Protein AF-A0A1F8QTH5-F1 (afdb_monomer)

Solvent-accessible surface area (backbone atoms only — not comparable to full-atom values): 3739 Å² total; per-residue (Å²): 116,59,83,58,50,52,59,50,49,50,53,54,32,52,51,54,44,52,51,50,55,49,52,35,52,51,22,56,74,72,73,44,80,52,83,74,63,96,66,55,52,66,60,55,36,50,53,53,48,50,52,50,50,52,51,44,48,51,48,58,63,68,74,72,110

Foldseek 3Di:
DLVVVLVVLVVVLVVLQVVLVVQQVVCVVVVHHRPDPPDRSVVVSVVSNVVSVVVVVCCCVPVVD

Radius of gyration: 16.55 Å; Cα contacts (8 Å, |Δi|>4): 32; chains: 1; bounding box: 40×16×45 Å

pLDDT: mean 74.95, std 7.92, range [47.5, 86.25]

Mean predicted aligned error: 9.41 Å

Secondary structure (DSSP, 8-state):
-HHHHHHHHHHHHHHHHHHHHHHHHHHHHHTPPP---SS-HHHHHHHHHHHHHHHHHHHHHHS--

Structure (mmCIF, N/CA/C/O backbone):
data_AF-A0A1F8QTH5-F1
#
_entry.id   AF-A0A1F8QTH5-F1
#
loop_
_atom_site.group_PDB
_atom_site.id
_atom_site.type_symbol
_atom_site.label_atom_id
_atom_site.label_alt_id
_atom_site.label_comp_id
_atom_site.label_asym_id
_atom_site.label_entity_id
_atom_site.label_seq_id
_atom_site.pdbx_PDB_ins_code
_atom_site.Cartn_x
_atom_site.Cartn_y
_atom_site.Cart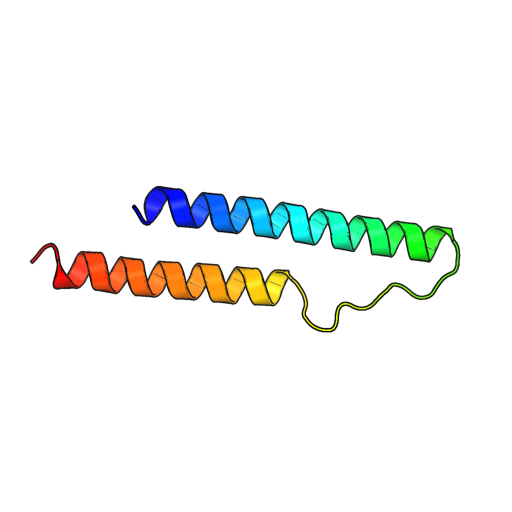n_z
_atom_site.occupa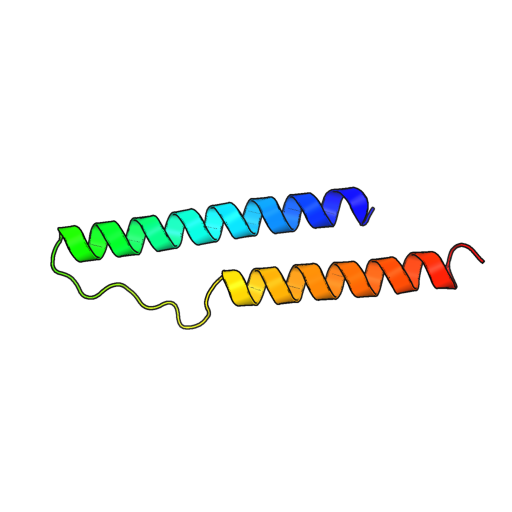ncy
_atom_site.B_iso_or_equiv
_atom_site.auth_seq_id
_atom_site.auth_comp_id
_atom_site.auth_asym_id
_atom_site.auth_atom_id
_atom_site.pdbx_PDB_model_num
ATOM 1 N N . MET A 1 1 ? 10.360 9.211 -13.567 1.00 60.16 1 MET A N 1
ATOM 2 C CA . MET A 1 1 ? 8.914 9.278 -13.232 1.00 60.16 1 MET A CA 1
ATOM 3 C C . MET A 1 1 ? 8.542 8.357 -12.066 1.00 60.16 1 MET A C 1
ATOM 5 O O . MET A 1 1 ? 7.863 8.808 -11.154 1.00 60.16 1 MET A O 1
ATOM 9 N N . PHE A 1 2 ? 9.049 7.120 -12.009 1.00 62.72 2 PHE A N 1
ATOM 10 C CA . PHE A 1 2 ? 8.798 6.185 -10.897 1.00 62.72 2 PHE A CA 1
ATOM 11 C C . PHE A 1 2 ? 9.319 6.647 -9.521 1.00 62.72 2 PHE A C 1
ATOM 13 O O . PHE A 1 2 ? 8.671 6.391 -8.509 1.00 62.72 2 PHE A O 1
ATOM 20 N N . CYS A 1 3 ? 10.414 7.416 -9.478 1.00 67.12 3 CYS A N 1
ATOM 21 C CA . CYS A 1 3 ? 11.005 7.922 -8.230 1.00 67.12 3 CYS A CA 1
ATOM 22 C C . CYS A 1 3 ? 10.073 8.824 -7.399 1.00 67.12 3 CYS A C 1
ATOM 24 O O . CYS A 1 3 ? 10.249 8.909 -6.191 1.00 67.12 3 CYS A O 1
ATOM 26 N N . ALA A 1 4 ? 9.089 9.483 -8.024 1.00 69.62 4 ALA A N 1
ATOM 27 C CA . ALA A 1 4 ? 8.072 10.275 -7.321 1.00 69.62 4 ALA A CA 1
ATOM 28 C C . ALA A 1 4 ? 6.777 9.479 -7.074 1.00 69.62 4 ALA A C 1
ATOM 30 O O . ALA A 1 4 ? 6.085 9.708 -6.083 1.00 69.62 4 ALA A O 1
ATOM 31 N N . ALA A 1 5 ? 6.475 8.504 -7.938 1.00 69.69 5 ALA A N 1
ATOM 32 C CA . ALA A 1 5 ? 5.281 7.671 -7.830 1.00 69.69 5 ALA A CA 1
ATOM 33 C C . ALA A 1 5 ? 5.329 6.717 -6.625 1.00 69.69 5 ALA A C 1
ATOM 35 O O . ALA A 1 5 ? 4.312 6.522 -5.964 1.00 69.69 5 ALA A O 1
ATOM 36 N N . ILE A 1 6 ? 6.502 6.158 -6.303 1.00 71.69 6 ILE A N 1
ATOM 37 C CA . ILE A 1 6 ? 6.662 5.238 -5.165 1.00 71.69 6 ILE A CA 1
ATOM 38 C C . ILE A 1 6 ? 6.432 5.966 -3.821 1.00 71.69 6 ILE A C 1
ATOM 40 O O . ILE A 1 6 ? 5.582 5.508 -3.054 1.00 71.69 6 ILE A O 1
ATOM 44 N N . PRO A 1 7 ? 7.078 7.121 -3.529 1.00 73.56 7 PRO A N 1
ATOM 45 C CA . PRO A 1 7 ? 6.782 7.896 -2.321 1.00 73.56 7 PRO A CA 1
ATOM 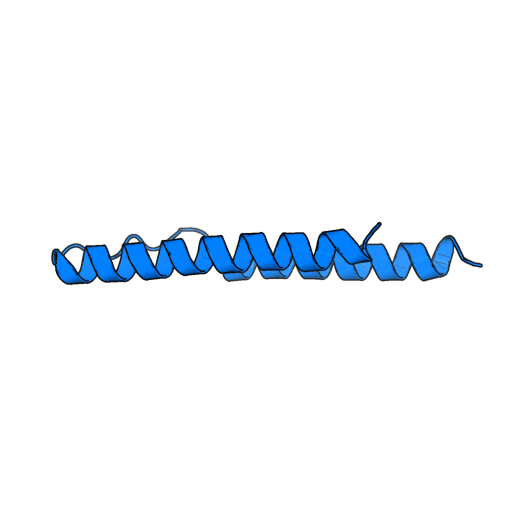46 C C . PRO A 1 7 ? 5.328 8.370 -2.244 1.00 73.56 7 PRO A C 1
ATOM 48 O O . PRO A 1 7 ? 4.733 8.327 -1.170 1.00 73.56 7 PRO A O 1
ATOM 51 N N . ALA A 1 8 ? 4.733 8.782 -3.369 1.00 77.31 8 ALA A N 1
ATOM 52 C CA . ALA A 1 8 ? 3.338 9.216 -3.408 1.00 77.31 8 ALA A CA 1
ATOM 53 C C . ALA A 1 8 ? 2.366 8.072 -3.072 1.00 77.31 8 ALA A C 1
ATOM 55 O O . ALA A 1 8 ? 1.467 8.250 -2.251 1.00 77.31 8 ALA A O 1
ATOM 56 N N . ALA A 1 9 ? 2.571 6.881 -3.645 1.00 75.94 9 ALA A N 1
ATOM 57 C CA . ALA A 1 9 ? 1.762 5.701 -3.343 1.00 75.94 9 ALA A CA 1
ATOM 58 C C . ALA A 1 9 ? 1.885 5.285 -1.869 1.00 75.94 9 ALA A C 1
ATOM 60 O O . ALA A 1 9 ? 0.880 4.973 -1.228 1.00 75.94 9 ALA A O 1
ATOM 61 N N . LEU A 1 10 ? 3.096 5.347 -1.306 1.00 78.38 10 LEU A N 1
ATOM 62 C CA . LEU A 1 10 ? 3.319 5.101 0.119 1.00 78.38 10 LEU A CA 1
ATOM 63 C C . LEU A 1 10 ? 2.610 6.138 0.996 1.00 78.38 10 LEU A C 1
ATOM 65 O O . LEU A 1 10 ? 1.925 5.755 1.940 1.00 78.38 10 LEU A O 1
ATOM 69 N N . ALA A 1 11 ? 2.709 7.430 0.677 1.00 83.56 11 ALA A N 1
ATOM 70 C CA . ALA A 1 11 ? 2.051 8.489 1.440 1.00 83.56 11 ALA A CA 1
ATOM 71 C C . ALA A 1 11 ? 0.522 8.312 1.472 1.00 83.56 11 ALA A C 1
ATOM 73 O O . ALA A 1 11 ? -0.100 8.424 2.531 1.00 83.56 11 ALA A O 1
ATOM 74 N N . VAL A 1 12 ? -0.083 7.970 0.330 1.00 83.69 12 VAL A N 1
ATOM 75 C CA . VAL A 1 12 ? -1.521 7.676 0.233 1.00 83.69 12 VAL A CA 1
ATOM 76 C C . VAL A 1 12 ? -1.885 6.428 1.042 1.00 83.69 12 VAL A C 1
ATOM 78 O O . VAL A 1 12 ? -2.852 6.458 1.803 1.00 83.69 12 VAL A O 1
ATOM 81 N N . GLY A 1 13 ? -1.099 5.355 0.936 1.00 77.38 13 GLY A N 1
ATOM 82 C CA . GLY A 1 13 ? -1.337 4.112 1.670 1.00 77.38 13 GLY A CA 1
ATOM 83 C C . GLY A 1 13 ? -1.227 4.264 3.188 1.00 77.38 13 GLY A C 1
ATOM 84 O O . GLY A 1 13 ? -2.080 3.763 3.922 1.00 77.38 13 GLY A O 1
ATOM 85 N N . VAL A 1 14 ? -0.234 5.019 3.669 1.00 82.75 14 VAL A N 1
ATOM 86 C CA . VAL A 1 14 ? -0.057 5.319 5.100 1.00 82.75 14 VAL A CA 1
ATOM 87 C C . VAL A 1 14 ? -1.233 6.138 5.630 1.00 82.75 14 VAL A C 1
ATOM 89 O O . VAL A 1 14 ? -1.759 5.829 6.698 1.00 82.75 14 VAL A O 1
ATOM 92 N N . ASN A 1 15 ? -1.703 7.135 4.877 1.00 84.56 15 ASN A N 1
ATOM 93 C CA . ASN A 1 15 ? -2.848 7.949 5.284 1.00 84.56 15 ASN A CA 1
ATOM 94 C C . ASN A 1 15 ? -4.159 7.136 5.291 1.00 84.56 15 ASN A C 1
ATOM 96 O O . ASN A 1 15 ? -4.960 7.237 6.222 1.00 84.56 15 ASN A O 1
ATOM 100 N N . ALA A 1 16 ? -4.357 6.263 4.298 1.00 80.81 16 ALA A N 1
ATOM 101 C CA . ALA A 1 16 ? -5.495 5.345 4.253 1.00 80.81 16 ALA A CA 1
ATOM 102 C C . ALA A 1 16 ? -5.487 4.359 5.434 1.00 80.81 16 ALA A C 1
ATOM 104 O O . ALA A 1 16 ? -6.525 4.122 6.052 1.00 80.81 16 ALA A O 1
ATOM 105 N N . GLN A 1 17 ? -4.316 3.831 5.796 1.00 80.00 17 GLN A N 1
ATOM 106 C CA . GLN A 1 17 ? -4.158 2.971 6.966 1.00 80.00 17 GLN A CA 1
ATOM 107 C C . GLN A 1 17 ? -4.407 3.730 8.277 1.00 80.00 17 GLN A C 1
ATOM 109 O O . GLN A 1 17 ? -5.057 3.196 9.174 1.00 80.00 17 GLN A O 1
ATOM 114 N N . ALA A 1 18 ? -3.920 4.968 8.399 1.00 81.56 18 ALA A N 1
ATOM 115 C CA . ALA A 1 18 ? -4.155 5.802 9.575 1.00 81.56 18 ALA A CA 1
ATOM 116 C C . ALA A 1 18 ? -5.651 6.090 9.768 1.00 81.56 18 ALA A C 1
ATOM 118 O O . ALA A 1 18 ? -6.148 6.004 10.889 1.00 81.56 18 ALA A O 1
ATOM 119 N N . ARG A 1 19 ? -6.378 6.360 8.675 1.00 79.88 19 ARG A N 1
ATOM 120 C CA . ARG A 1 19 ? -7.837 6.521 8.694 1.00 79.88 19 ARG A CA 1
ATOM 121 C C . ARG A 1 19 ? -8.551 5.260 9.159 1.00 79.88 19 ARG A C 1
ATOM 123 O O . ARG A 1 19 ? -9.405 5.368 10.025 1.00 79.88 19 ARG A O 1
ATOM 130 N N . GLN A 1 20 ? -8.176 4.089 8.648 1.00 76.25 20 GLN A N 1
ATOM 131 C CA . GLN A 1 20 ? -8.787 2.838 9.102 1.00 76.25 20 GLN A CA 1
ATOM 132 C C . GLN A 1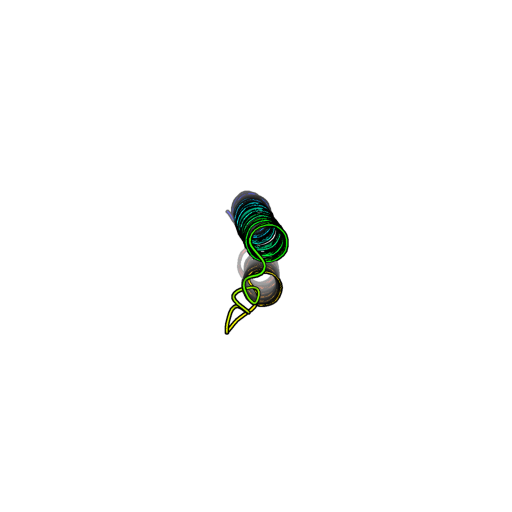 20 ? -8.548 2.563 10.580 1.00 76.25 20 GLN A 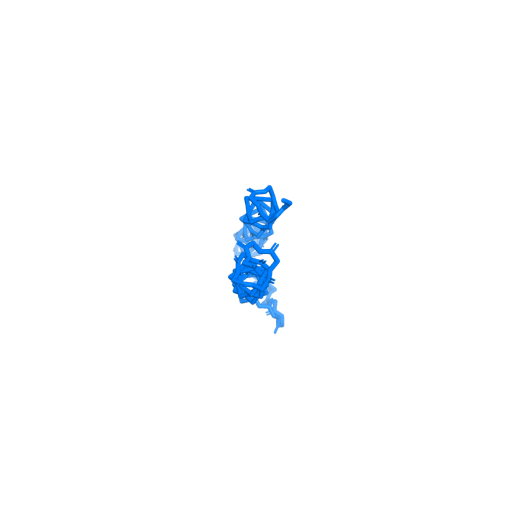C 1
ATOM 134 O O . GLN A 1 20 ? -9.503 2.308 11.297 1.00 76.25 20 GLN A O 1
ATOM 139 N N . ASN A 1 21 ? -7.310 2.713 11.051 1.00 80.31 21 ASN A N 1
ATOM 140 C CA . ASN A 1 21 ? -6.989 2.527 12.466 1.00 80.31 21 ASN A CA 1
ATOM 141 C C . ASN A 1 21 ? -7.746 3.530 13.357 1.00 80.31 21 ASN A C 1
ATOM 143 O O . ASN A 1 21 ? -8.130 3.216 14.478 1.00 80.31 21 ASN A O 1
ATOM 147 N N . ARG A 1 22 ? -7.979 4.756 12.868 1.00 79.81 22 ARG A N 1
ATOM 148 C CA . ARG A 1 22 ? -8.777 5.746 13.597 1.00 79.81 22 ARG A CA 1
ATOM 149 C C . ARG A 1 22 ? -10.248 5.340 13.665 1.00 79.81 22 ARG A C 1
ATOM 151 O O . ARG A 1 22 ? -10.817 5.393 14.745 1.00 79.81 22 ARG A O 1
ATOM 158 N N . SER A 1 23 ? -10.821 4.883 12.555 1.00 77.12 23 SER A N 1
ATOM 159 C CA . SER A 1 23 ? -12.202 4.395 12.506 1.00 77.12 23 SER A CA 1
ATOM 160 C C . SER A 1 23 ? -12.415 3.123 13.330 1.00 77.12 23 SER A C 1
ATOM 162 O O . SER A 1 23 ? -13.463 2.980 13.944 1.00 77.12 23 SER A O 1
ATOM 164 N N . GLU A 1 24 ? -11.426 2.226 13.395 1.00 79.50 24 GLU A N 1
ATOM 165 C CA . GLU A 1 24 ? -11.452 1.058 14.286 1.00 79.50 24 GLU A CA 1
ATOM 166 C C . GLU A 1 24 ? -11.473 1.490 15.755 1.00 79.50 24 GLU A C 1
ATOM 168 O O . GLU A 1 24 ? -12.332 1.040 16.504 1.00 79.50 24 GLU A O 1
ATOM 173 N N . LYS A 1 25 ? -10.603 2.430 16.151 1.00 78.38 25 LYS A N 1
ATOM 174 C CA . LYS A 1 25 ? -10.583 2.977 17.519 1.00 78.38 25 LYS A CA 1
ATOM 175 C C . LYS A 1 25 ? -11.850 3.744 17.884 1.00 78.38 25 LYS A C 1
ATOM 177 O O . LYS A 1 25 ? -12.267 3.707 19.035 1.00 78.38 25 LYS A O 1
ATO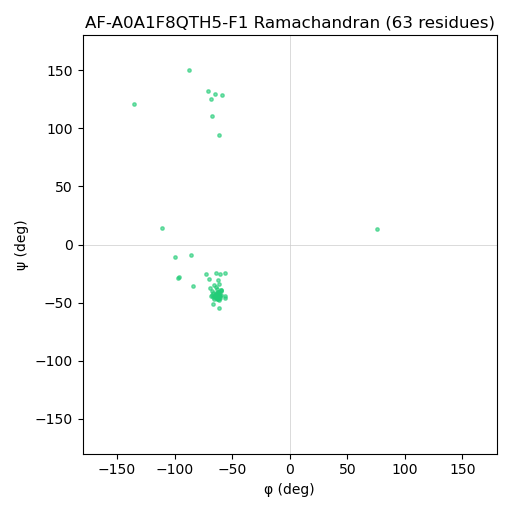M 182 N N . GLU A 1 26 ? -12.433 4.466 16.930 1.00 79.25 26 GLU A N 1
ATOM 183 C CA . GLU A 1 26 ? -13.709 5.161 17.110 1.00 79.25 26 GLU A CA 1
ATOM 184 C C . GLU A 1 26 ? -14.848 4.145 17.294 1.00 79.25 26 GLU A C 1
ATOM 186 O O . GLU A 1 26 ? -15.612 4.277 18.244 1.00 79.25 26 GLU A O 1
ATOM 191 N N . ALA A 1 27 ? -14.912 3.085 16.482 1.00 72.31 27 ALA A N 1
ATOM 192 C CA . ALA A 1 27 ? -15.884 2.003 16.662 1.00 72.31 27 ALA A CA 1
ATOM 193 C C . ALA A 1 27 ? -15.723 1.299 18.023 1.00 72.31 27 ALA A C 1
ATOM 195 O O . ALA A 1 27 ? -16.703 1.139 18.747 1.00 72.31 27 ALA A O 1
ATOM 196 N N . GLU A 1 28 ? -14.486 0.996 18.432 1.00 76.38 28 GLU 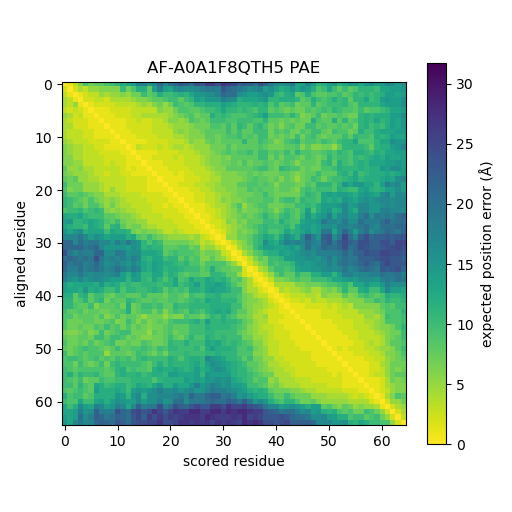A N 1
ATOM 197 C CA . GLU A 1 28 ? -14.180 0.420 19.751 1.00 76.38 28 GLU A CA 1
ATOM 198 C C . GLU A 1 28 ? -14.623 1.333 20.906 1.00 76.38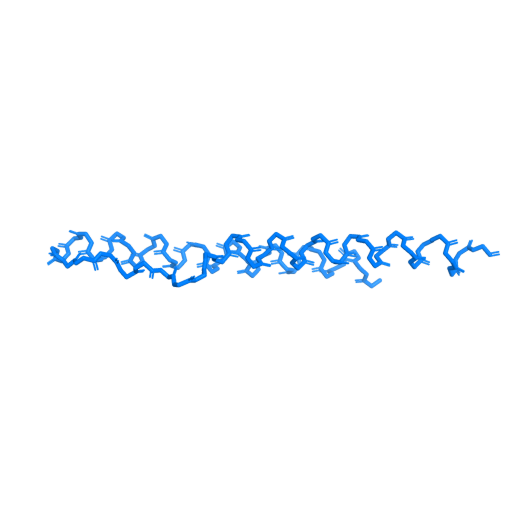 28 GLU A C 1
ATOM 200 O O . GLU A 1 28 ? -15.174 0.857 21.896 1.00 76.38 28 GLU A O 1
ATOM 205 N N . ALA A 1 29 ? -14.430 2.651 20.776 1.00 78.19 29 ALA A N 1
ATOM 206 C CA . ALA A 1 29 ? -14.845 3.628 21.784 1.00 78.19 29 ALA A CA 1
ATOM 207 C C . ALA A 1 29 ? -16.372 3.788 21.877 1.00 78.19 29 ALA A C 1
ATOM 209 O O . ALA A 1 29 ? -16.892 4.099 22.948 1.00 78.19 29 ALA A O 1
ATOM 210 N N . HIS A 1 30 ? -17.084 3.574 20.769 1.00 78.69 30 HIS A N 1
ATOM 211 C CA . HIS A 1 30 ? -18.545 3.601 20.708 1.00 78.69 30 HIS A CA 1
ATOM 212 C C . HIS A 1 30 ? -19.197 2.255 21.079 1.00 78.69 30 HIS A C 1
ATOM 214 O O . HIS A 1 30 ? -20.409 2.211 21.285 1.00 78.69 30 HIS A O 1
ATOM 220 N N . GLY A 1 31 ? -18.410 1.183 21.234 1.00 73.75 31 GLY A N 1
ATOM 221 C CA . GLY A 1 31 ? -18.910 -0.173 21.486 1.00 73.75 31 GLY A CA 1
ATOM 222 C C . GLY A 1 31 ? -19.503 -0.853 20.246 1.00 73.75 31 GLY A C 1
ATOM 223 O O . GLY A 1 31 ? -20.169 -1.878 20.377 1.00 73.75 31 GLY A O 1
ATOM 224 N N . ASP A 1 32 ? -19.266 -0.289 19.061 1.00 71.62 32 ASP A N 1
ATOM 225 C CA . ASP A 1 32 ? -19.671 -0.837 17.769 1.00 71.62 32 ASP A CA 1
ATOM 226 C C . ASP A 1 32 ? -18.607 -1.804 17.230 1.00 71.62 32 ASP A C 1
ATOM 228 O O . ASP A 1 32 ? -17.408 -1.663 17.485 1.00 71.62 32 ASP A O 1
ATOM 232 N N . GLU A 1 33 ? -19.032 -2.799 16.448 1.00 63.44 33 GLU A N 1
ATOM 233 C CA . GLU A 1 33 ? -18.087 -3.732 15.836 1.00 63.44 33 GLU A CA 1
ATOM 234 C C . GLU A 1 33 ? -17.256 -2.997 14.764 1.00 63.44 33 GLU A C 1
ATOM 236 O O . GLU A 1 33 ? -17.829 -2.370 13.864 1.00 63.44 33 GLU A O 1
ATOM 241 N N . PRO A 1 34 ? -15.909 -3.035 14.830 1.00 64.31 34 PRO A N 1
ATOM 242 C CA . PRO A 1 34 ? -15.070 -2.301 13.896 1.00 64.31 34 PRO A CA 1
ATOM 243 C C . PRO A 1 34 ? -15.359 -2.747 12.466 1.00 64.31 34 PRO A C 1
ATOM 245 O O . PRO A 1 34 ? -15.342 -3.941 12.151 1.00 64.31 34 PRO A O 1
ATOM 248 N N . ALA A 1 35 ? -15.611 -1.773 11.589 1.00 65.88 35 ALA A N 1
ATOM 249 C CA . ALA A 1 35 ? -15.893 -2.016 10.183 1.00 65.88 35 ALA A CA 1
ATOM 250 C C . ALA A 1 35 ? -14.683 -2.689 9.524 1.00 65.88 35 ALA A C 1
ATOM 252 O O . ALA A 1 35 ? -13.749 -2.018 9.087 1.00 65.88 35 ALA A O 1
ATOM 253 N N . ARG A 1 36 ? -14.694 -4.025 9.451 1.00 66.38 36 ARG A N 1
ATOM 254 C CA . ARG A 1 36 ? -13.623 -4.796 8.818 1.00 66.38 36 ARG A CA 1
ATOM 255 C C . ARG A 1 36 ? -13.646 -4.502 7.322 1.00 66.38 36 ARG A C 1
ATOM 257 O O . ARG A 1 36 ? -14.584 -4.910 6.630 1.00 66.38 36 ARG A O 1
ATOM 264 N N . PRO A 1 37 ? -12.642 -3.796 6.785 1.00 64.12 37 PRO A N 1
ATOM 265 C CA . PRO A 1 37 ? -12.620 -3.491 5.370 1.00 64.12 37 PRO A CA 1
ATOM 266 C C . PRO A 1 37 ? -12.483 -4.800 4.590 1.00 64.12 37 PRO A C 1
ATOM 268 O O . PRO A 1 37 ? -11.585 -5.600 4.847 1.00 64.12 37 PRO A O 1
ATOM 271 N N . LYS A 1 38 ? -13.359 -5.006 3.599 1.00 68.69 38 LYS A N 1
ATOM 272 C CA . LYS A 1 38 ? -13.348 -6.199 2.732 1.00 68.69 38 LYS A CA 1
ATOM 273 C C . LYS A 1 38 ? -11.997 -6.407 2.034 1.00 68.69 38 LYS A C 1
ATOM 275 O O . LYS A 1 38 ? -11.654 -7.529 1.679 1.00 68.69 38 LYS A O 1
ATOM 280 N N . VAL A 1 39 ? -11.229 -5.327 1.863 1.00 67.88 39 VAL A N 1
ATOM 281 C CA . VAL A 1 39 ? -9.850 -5.357 1.375 1.00 67.88 39 VAL A CA 1
ATOM 282 C C . VAL A 1 39 ? -8.997 -4.433 2.249 1.00 67.88 39 VAL A C 1
ATOM 284 O O . VAL A 1 39 ? -9.291 -3.236 2.325 1.00 67.88 39 VAL A O 1
ATOM 287 N N . PRO A 1 40 ? -7.942 -4.935 2.913 1.00 73.31 40 PRO A N 1
ATOM 288 C CA . PRO A 1 40 ? -7.085 -4.083 3.716 1.00 73.31 40 PRO A CA 1
ATOM 289 C C . PRO A 1 40 ? -6.254 -3.169 2.795 1.00 73.31 40 PRO A C 1
ATOM 291 O O . PRO A 1 40 ? -5.613 -3.646 1.855 1.00 73.31 40 PRO A O 1
ATOM 294 N N . PRO A 1 41 ? -6.186 -1.858 3.068 1.00 74.44 41 PRO A N 1
ATOM 295 C CA . PRO A 1 41 ? -5.465 -0.881 2.266 1.00 74.44 41 PRO A CA 1
ATOM 296 C C . PRO A 1 41 ? -3.970 -1.171 2.277 1.00 74.44 41 PRO A C 1
ATOM 298 O O . PRO A 1 41 ? -3.301 -0.859 1.303 1.00 74.44 41 PRO A O 1
ATOM 301 N N . LYS A 1 42 ? -3.447 -1.854 3.306 1.00 73.12 42 LYS A N 1
ATOM 302 C CA . LYS A 1 42 ? -2.082 -2.395 3.301 1.00 73.12 42 LYS A CA 1
ATOM 303 C C . LYS A 1 42 ? -1.834 -3.328 2.117 1.00 73.12 42 LYS A C 1
ATOM 305 O O . LYS A 1 42 ? -0.817 -3.186 1.449 1.00 73.12 42 LYS A O 1
ATOM 310 N N . ALA A 1 43 ? -2.762 -4.247 1.837 1.00 76.38 43 ALA A N 1
ATOM 311 C CA . ALA A 1 43 ? -2.630 -5.178 0.719 1.00 76.38 43 ALA A CA 1
ATOM 312 C C . ALA A 1 43 ? -2.708 -4.441 -0.623 1.00 76.38 43 ALA A C 1
ATOM 314 O O . ALA A 1 43 ? -1.872 -4.667 -1.491 1.00 76.38 43 ALA A O 1
ATOM 315 N N . VAL A 1 44 ? -3.644 -3.497 -0.763 1.00 80.12 44 VAL A N 1
ATOM 316 C CA . VAL A 1 44 ? -3.763 -2.669 -1.976 1.00 80.12 44 VAL A CA 1
ATOM 317 C C . VAL A 1 44 ? -2.494 -1.845 -2.205 1.00 80.12 44 VAL A C 1
ATOM 319 O O . VAL A 1 44 ? -1.932 -1.85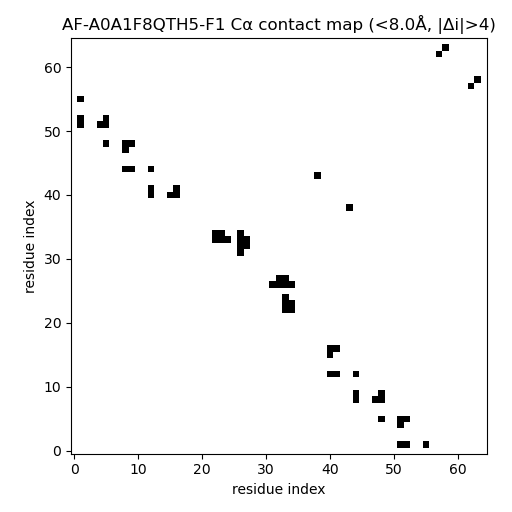9 -3.296 1.00 80.12 44 VAL A O 1
ATOM 322 N N . THR A 1 45 ? -1.999 -1.179 -1.162 1.00 76.94 45 THR A N 1
ATOM 323 C CA . THR A 1 45 ? -0.776 -0.370 -1.229 1.00 76.94 45 THR A CA 1
ATOM 324 C C . THR A 1 45 ? 0.428 -1.238 -1.593 1.00 76.94 45 THR A C 1
ATOM 326 O O . THR A 1 45 ? 1.211 -0.854 -2.454 1.00 76.94 45 THR A O 1
ATOM 329 N N . ALA A 1 46 ? 0.555 -2.433 -1.006 1.00 79.19 46 ALA A N 1
ATOM 330 C CA . ALA A 1 46 ? 1.637 -3.363 -1.322 1.00 79.19 46 ALA A CA 1
ATOM 331 C C . ALA A 1 46 ? 1.615 -3.807 -2.794 1.00 79.19 46 ALA A C 1
ATOM 333 O O . ALA A 1 46 ? 2.659 -3.793 -3.442 1.00 79.19 46 ALA A O 1
ATOM 334 N N . VAL A 1 47 ? 0.439 -4.133 -3.345 1.00 84.75 47 VAL A N 1
ATOM 335 C CA . VAL A 1 47 ? 0.287 -4.504 -4.763 1.00 84.75 47 VAL A CA 1
ATOM 336 C C . VAL A 1 47 ? 0.675 -3.346 -5.681 1.00 84.75 47 VAL A C 1
ATOM 338 O O . VAL A 1 47 ? 1.414 -3.546 -6.643 1.00 84.75 47 VAL A O 1
ATOM 341 N N . VAL A 1 48 ? 0.229 -2.126 -5.371 1.00 82.44 48 VAL A N 1
ATOM 342 C CA . VAL A 1 48 ? 0.557 -0.928 -6.160 1.00 82.44 48 VAL A CA 1
ATOM 343 C C . VAL A 1 48 ? 2.060 -0.643 -6.133 1.00 82.44 48 VAL A C 1
ATOM 345 O O . VAL A 1 48 ? 2.656 -0.406 -7.182 1.00 82.44 48 VAL A O 1
ATOM 348 N N . VAL A 1 49 ? 2.692 -0.709 -4.959 1.00 82.00 49 VAL A N 1
ATOM 349 C CA . VAL A 1 49 ? 4.140 -0.493 -4.810 1.00 82.00 49 VAL A CA 1
ATOM 350 C C . VAL A 1 49 ? 4.935 -1.577 -5.539 1.00 82.00 49 VAL A C 1
ATOM 352 O O . VAL A 1 49 ? 5.881 -1.251 -6.252 1.00 82.00 49 VAL A O 1
ATOM 355 N N . ALA A 1 50 ? 4.535 -2.846 -5.425 1.00 83.12 50 ALA A N 1
ATOM 356 C CA . ALA A 1 50 ? 5.179 -3.950 -6.134 1.00 83.12 50 ALA A CA 1
ATOM 357 C C . ALA A 1 50 ? 5.051 -3.801 -7.659 1.00 83.12 50 ALA A C 1
ATOM 359 O O . ALA A 1 50 ? 6.040 -3.944 -8.375 1.00 83.12 50 ALA A O 1
ATOM 360 N N . GLY A 1 51 ? 3.866 -3.437 -8.161 1.00 86.25 51 GLY A N 1
ATOM 361 C CA . GLY A 1 51 ? 3.646 -3.170 -9.583 1.00 86.25 51 GLY A CA 1
ATOM 362 C C . GLY A 1 51 ? 4.499 -2.009 -10.101 1.00 86.25 51 GLY A C 1
ATOM 363 O O . GLY A 1 51 ? 5.141 -2.134 -11.143 1.00 86.25 51 GLY A O 1
ATOM 364 N N . LEU A 1 52 ? 4.576 -0.907 -9.346 1.00 81.31 52 LEU A N 1
ATOM 365 C CA . LEU A 1 52 ? 5.438 0.235 -9.669 1.00 81.31 52 LEU A CA 1
ATOM 366 C C . LEU A 1 52 ? 6.925 -0.138 -9.656 1.00 81.31 52 LEU A C 1
ATOM 368 O O . LEU A 1 52 ? 7.667 0.329 -10.518 1.00 81.31 52 LEU A O 1
ATOM 372 N N . ALA A 1 53 ? 7.363 -0.983 -8.721 1.00 81.50 53 ALA A N 1
ATOM 373 C CA . ALA A 1 53 ? 8.742 -1.456 -8.655 1.00 81.50 53 ALA A CA 1
ATOM 374 C C . ALA A 1 53 ? 9.103 -2.326 -9.868 1.00 81.50 53 ALA A C 1
ATOM 376 O O . ALA A 1 53 ? 10.123 -2.079 -10.507 1.00 81.50 53 ALA A O 1
ATOM 377 N N . VAL A 1 54 ? 8.248 -3.284 -10.241 1.00 84.31 54 VAL A N 1
ATOM 378 C CA . VAL A 1 54 ? 8.461 -4.129 -11.430 1.00 84.31 54 VAL A CA 1
ATOM 379 C C . VAL A 1 54 ? 8.471 -3.283 -12.702 1.00 84.31 54 VAL A C 1
ATOM 381 O O . VAL A 1 54 ? 9.386 -3.412 -13.512 1.00 84.31 54 VAL A O 1
ATOM 384 N N . ALA A 1 55 ? 7.512 -2.366 -12.857 1.00 81.88 55 ALA A N 1
ATOM 385 C CA . ALA A 1 55 ? 7.475 -1.446 -13.991 1.00 81.88 55 ALA A CA 1
ATOM 386 C C . ALA A 1 55 ? 8.730 -0.561 -14.055 1.00 81.88 55 ALA A C 1
ATOM 388 O O . ALA A 1 55 ? 9.274 -0.351 -15.136 1.00 81.88 55 ALA A O 1
ATOM 389 N N . SER A 1 56 ? 9.226 -0.092 -12.906 1.00 78.38 56 SER A N 1
ATOM 390 C CA . SER A 1 56 ? 10.466 0.679 -12.818 1.00 78.38 56 SER A CA 1
ATOM 391 C C . SER A 1 56 ? 11.681 -0.140 -13.253 1.00 78.38 56 SER A C 1
ATOM 393 O O . SER A 1 56 ? 12.512 0.377 -13.993 1.00 78.38 56 SER A O 1
ATOM 395 N N . ILE A 1 57 ? 11.790 -1.402 -12.823 1.00 81.62 57 ILE A N 1
ATOM 396 C CA . ILE A 1 57 ? 12.881 -2.295 -13.237 1.00 81.62 57 ILE A CA 1
ATOM 397 C C . ILE A 1 57 ? 12.829 -2.484 -14.751 1.00 81.62 57 ILE A C 1
ATOM 399 O O . ILE A 1 57 ? 13.794 -2.152 -15.424 1.00 81.62 57 ILE A O 1
ATOM 403 N N . VAL A 1 58 ? 11.685 -2.904 -15.300 1.00 82.75 58 VAL A N 1
ATOM 404 C CA . VAL A 1 58 ? 11.523 -3.114 -16.749 1.00 82.75 58 VAL A CA 1
ATOM 405 C C . VAL A 1 58 ? 11.849 -1.845 -17.537 1.00 82.75 58 VAL A C 1
ATOM 407 O O . VAL A 1 58 ? 12.576 -1.914 -18.523 1.00 82.75 58 VAL A O 1
ATOM 410 N N . TYR A 1 59 ? 11.374 -0.682 -17.086 1.00 74.50 59 TYR A N 1
ATOM 411 C CA . TYR A 1 59 ? 11.667 0.602 -17.719 1.00 74.50 59 TYR A CA 1
ATOM 412 C C . TYR A 1 59 ? 13.169 0.917 -17.720 1.00 74.50 59 TYR A C 1
ATOM 414 O O . TYR A 1 59 ? 13.716 1.296 -18.752 1.00 74.50 59 TYR A O 1
ATOM 422 N N . HIS A 1 60 ? 13.859 0.725 -16.593 1.00 69.94 60 HIS A N 1
ATOM 423 C CA . HIS A 1 60 ? 15.302 0.956 -16.510 1.00 69.94 60 HIS A CA 1
ATOM 424 C C . HIS A 1 60 ? 16.134 -0.108 -17.238 1.00 69.94 60 HIS A C 1
ATOM 426 O O . HIS A 1 60 ? 17.240 0.196 -17.664 1.00 69.94 60 HIS A O 1
ATOM 432 N N . THR A 1 61 ? 15.633 -1.332 -17.408 1.00 75.12 61 THR A N 1
ATOM 433 C CA . THR A 1 61 ? 16.349 -2.399 -18.123 1.00 75.12 61 THR A CA 1
ATOM 434 C C . THR A 1 61 ? 16.158 -2.325 -19.640 1.00 75.12 61 THR A C 1
ATOM 436 O O . THR A 1 61 ? 17.097 -2.610 -20.371 1.00 75.12 61 THR A O 1
ATOM 439 N N . GLN A 1 62 ? 14.974 -1.936 -20.126 1.00 65.75 62 GLN A N 1
ATOM 440 C CA . GLN A 1 62 ? 14.651 -1.915 -21.562 1.00 65.75 62 GLN A CA 1
ATOM 441 C C . GLN A 1 62 ? 14.819 -0.544 -22.223 1.00 65.75 62 GLN A C 1
ATOM 443 O O . GLN A 1 62 ? 15.062 -0.491 -23.420 1.00 65.75 62 GLN A O 1
ATOM 448 N N . LEU A 1 63 ? 14.646 0.562 -21.488 1.00 57.78 63 LEU A N 1
ATOM 449 C CA . LEU A 1 63 ? 14.682 1.908 -22.076 1.00 57.78 63 LEU A CA 1
ATOM 450 C C . LEU A 1 63 ? 16.026 2.634 -21.883 1.00 57.78 63 LEU A C 1
ATOM 452 O O . LEU A 1 63 ? 16.227 3.694 -22.466 1.00 57.78 63 LEU A O 1
ATOM 456 N N . ASN A 1 64 ? 16.920 2.102 -21.042 1.00 54.72 64 ASN A N 1
ATOM 457 C CA . ASN A 1 64 ? 18.251 2.668 -20.765 1.00 54.72 64 ASN A CA 1
ATOM 458 C C . ASN A 1 64 ? 19.398 1.800 -21.331 1.00 54.72 64 ASN A C 1
ATOM 460 O O . ASN A 1 64 ? 20.550 1.972 -20.937 1.00 54.72 64 ASN A O 1
ATOM 464 N N . ASN A 1 65 ? 19.090 0.857 -22.220 1.00 47.50 65 ASN A N 1
ATOM 465 C CA . ASN A 1 65 ? 20.052 0.078 -23.002 1.00 47.50 65 ASN A CA 1
ATOM 466 C C . ASN A 1 65 ? 19.754 0.275 -24.489 1.00 47.50 65 ASN A C 1
ATOM 468 O O . ASN A 1 65 ? 20.700 0.143 -25.292 1.00 47.50 65 ASN A O 1
#

Sequence (65 aa):
MFCAAIPAALAVGVNAQARQNRSEKEAEAHGDEPARPKVPPKAVTAVVVAGLAVASIVYHTQLNN